Protein AF-A0A0F8ZLL9-F1 (afdb_monomer_lite)

Structure (mmCIF, N/CA/C/O backbone):
data_AF-A0A0F8ZLL9-F1
#
_entry.id   AF-A0A0F8ZLL9-F1
#
loop_
_atom_site.group_PDB
_atom_site.id
_atom_site.type_symbol
_atom_site.label_atom_id
_atom_site.label_alt_id
_atom_site.label_comp_id
_atom_site.label_asym_id
_atom_site.label_entity_id
_atom_site.label_seq_id
_atom_site.pdbx_PDB_ins_code
_atom_site.Cartn_x
_atom_site.Cartn_y
_atom_site.Cartn_z
_atom_site.occupancy
_atom_site.B_iso_or_equiv
_atom_site.auth_seq_id
_atom_site.auth_comp_id
_atom_site.auth_asym_id
_atom_site.auth_atom_id
_atom_site.pdbx_PDB_model_num
ATOM 1 N N . MET A 1 1 ? -4.114 5.231 5.782 1.00 85.56 1 MET A N 1
ATOM 2 C CA . MET A 1 1 ? -4.105 6.063 7.010 1.00 85.56 1 MET A CA 1
ATOM 3 C C . MET A 1 1 ? -3.280 5.380 8.082 1.00 85.56 1 MET A C 1
ATOM 5 O O . MET A 1 1 ? -3.225 4.154 8.089 1.00 85.56 1 MET A O 1
ATOM 9 N N . HIS A 1 2 ? -2.666 6.158 8.970 1.00 91.69 2 HIS A N 1
ATOM 10 C CA . HIS A 1 2 ? -1.607 5.736 9.888 1.00 91.69 2 HIS A CA 1
ATOM 11 C C . HIS A 1 2 ? -1.767 6.369 11.285 1.00 91.69 2 HIS A C 1
ATOM 13 O O . HIS A 1 2 ? -2.553 7.296 11.475 1.00 91.69 2 HIS A O 1
ATOM 19 N N . PHE A 1 3 ? -0.977 5.890 12.254 1.00 91.06 3 PHE A N 1
ATOM 20 C CA . PHE A 1 3 ? -0.725 6.522 13.565 1.00 91.06 3 PHE A CA 1
ATOM 21 C C . PHE A 1 3 ? -1.919 6.685 14.517 1.00 91.06 3 PHE A C 1
ATOM 23 O O . PHE A 1 3 ? -1.819 7.414 15.505 1.00 91.06 3 PHE A O 1
ATOM 30 N N . ILE A 1 4 ? -3.032 5.993 14.287 1.00 93.81 4 ILE A N 1
ATOM 31 C CA . ILE A 1 4 ? -4.180 6.012 15.203 1.00 93.81 4 ILE A CA 1
ATOM 32 C C . ILE A 1 4 ? -4.612 4.597 15.566 1.00 93.81 4 ILE A C 1
ATOM 34 O O . ILE A 1 4 ? -4.266 3.645 14.877 1.00 93.81 4 ILE A O 1
ATOM 38 N N . SER A 1 5 ? -5.353 4.437 16.663 1.00 94.69 5 SER A N 1
ATOM 39 C CA . SER A 1 5 ? -5.885 3.123 17.034 1.00 94.69 5 SER A CA 1
ATOM 40 C C . SER A 1 5 ? -7.036 2.708 16.103 1.00 94.69 5 SER A C 1
ATOM 42 O O . SER A 1 5 ? -7.741 3.584 15.588 1.00 94.69 5 SER A O 1
ATOM 44 N N . PRO A 1 6 ? -7.313 1.400 15.938 1.00 95.19 6 PRO A N 1
ATOM 45 C CA . PRO A 1 6 ? -8.486 0.938 15.195 1.00 95.19 6 PRO A CA 1
ATOM 46 C C . PRO A 1 6 ? -9.816 1.533 15.689 1.00 95.19 6 PRO A C 1
ATOM 48 O O . PRO A 1 6 ? -10.682 1.836 14.878 1.00 95.19 6 PRO A O 1
ATOM 51 N N . HIS A 1 7 ? -9.974 1.761 16.998 1.00 94.81 7 HIS A N 1
ATOM 52 C CA . HIS A 1 7 ? -11.187 2.378 17.554 1.00 94.81 7 HIS A CA 1
ATOM 53 C C . HIS A 1 7 ? -11.287 3.872 17.224 1.00 94.81 7 HIS A C 1
ATOM 55 O O . HIS A 1 7 ? -12.359 4.365 16.888 1.00 94.81 7 HIS A O 1
ATOM 61 N N . THR A 1 8 ? -10.166 4.599 17.256 1.00 94.88 8 THR A N 1
ATOM 62 C CA . THR A 1 8 ? -10.132 6.001 16.813 1.00 94.88 8 THR A CA 1
ATOM 63 C C . THR A 1 8 ? -10.467 6.108 15.325 1.00 94.88 8 THR A C 1
ATOM 65 O O . THR A 1 8 ? -11.189 7.015 14.925 1.00 94.88 8 THR A O 1
ATOM 68 N N . ALA A 1 9 ? -9.979 5.164 14.516 1.00 94.81 9 ALA A N 1
ATOM 69 C CA . ALA A 1 9 ? -10.305 5.083 13.099 1.00 94.81 9 ALA A CA 1
ATOM 70 C C . ALA A 1 9 ? -11.799 4.827 12.858 1.00 94.81 9 ALA A C 1
ATOM 72 O O . ALA A 1 9 ? -12.383 5.480 11.999 1.00 94.81 9 ALA A O 1
ATOM 73 N N . ALA A 1 10 ? -12.424 3.943 13.644 1.00 95.38 10 ALA A N 1
ATOM 74 C CA . ALA A 1 10 ? -13.865 3.699 13.573 1.00 95.38 10 ALA A CA 1
ATOM 75 C C . ALA A 1 10 ? -14.675 4.963 13.899 1.00 95.38 10 ALA A C 1
ATOM 77 O O . ALA A 1 10 ? -15.558 5.334 13.133 1.00 95.38 10 ALA A O 1
ATOM 78 N N . LEU A 1 11 ? -14.316 5.673 14.975 1.00 95.00 11 LEU A N 1
ATOM 79 C CA . LEU A 1 11 ? -14.993 6.909 15.376 1.00 95.00 11 LEU A CA 1
ATOM 80 C C . LEU A 1 11 ? -14.908 7.996 14.294 1.00 95.00 11 LEU A C 1
ATOM 82 O O . LEU A 1 11 ? -15.901 8.653 13.988 1.00 95.00 11 LEU A O 1
ATOM 86 N N . GLN A 1 12 ? -13.724 8.190 13.706 1.00 93.81 12 GLN A N 1
ATOM 87 C CA . GLN A 1 12 ? -13.547 9.160 12.622 1.00 93.81 12 GLN A CA 1
ATOM 88 C C . GLN A 1 12 ? -14.343 8.758 11.381 1.00 93.81 12 GLN A C 1
ATOM 90 O O . GLN A 1 12 ? -15.015 9.596 10.792 1.00 93.81 12 GLN A O 1
ATOM 95 N N . ALA A 1 13 ? -14.331 7.474 11.025 1.00 94.12 13 ALA A N 1
ATOM 96 C CA . ALA A 1 13 ? -15.077 6.973 9.882 1.00 94.12 13 ALA A CA 1
ATOM 97 C C . ALA A 1 13 ? -16.592 7.131 10.048 1.00 94.12 13 ALA A C 1
ATOM 99 O O . ALA A 1 13 ? -17.250 7.573 9.113 1.00 94.12 13 ALA A O 1
ATOM 100 N N . GLN A 1 14 ? -17.139 6.879 11.239 1.00 94.88 14 GLN A N 1
ATOM 101 C CA . GLN A 1 14 ? -18.544 7.170 11.543 1.00 94.88 14 GLN A CA 1
ATOM 102 C C . GLN A 1 14 ? -18.852 8.668 11.401 1.00 94.88 14 GLN A C 1
ATOM 104 O O . GLN A 1 14 ? -19.870 9.036 10.817 1.00 94.88 14 GLN A O 1
ATOM 109 N N . GLY A 1 15 ? -17.951 9.537 11.872 1.00 93.81 15 GLY A N 1
ATOM 110 C CA . GLY A 1 15 ? -18.082 10.988 11.717 1.00 93.81 15 GLY A CA 1
ATOM 111 C C . GLY A 1 15 ? -18.020 11.470 10.261 1.00 93.81 15 GLY A C 1
ATOM 112 O O . GLY A 1 15 ? -18.681 12.444 9.911 1.00 93.81 15 GLY A O 1
ATOM 113 N N . GLU A 1 16 ? -17.255 10.783 9.411 1.00 93.12 16 GLU A N 1
ATOM 114 C CA . GLU A 1 16 ? -17.074 11.102 7.987 1.00 93.12 16 GLU A CA 1
ATOM 115 C C . GLU A 1 16 ? -18.058 10.353 7.062 1.00 93.12 16 GLU A C 1
ATOM 117 O O . GLU A 1 16 ? -18.082 10.605 5.858 1.00 93.12 16 GLU A O 1
ATOM 122 N N . GLY A 1 17 ? -18.882 9.443 7.596 1.00 94.12 17 GLY A N 1
ATOM 123 C CA . GLY A 1 17 ? -19.783 8.600 6.800 1.00 94.12 17 GLY A CA 1
ATOM 124 C C . GLY A 1 17 ? -19.057 7.544 5.955 1.00 94.12 17 GLY A C 1
ATOM 125 O O . GLY A 1 17 ? -19.515 7.195 4.869 1.00 94.12 17 GLY A O 1
ATOM 126 N N . VAL A 1 18 ? -17.908 7.053 6.428 1.00 93.75 18 VAL A N 1
ATOM 127 C CA . VAL A 1 18 ? -17.078 6.036 5.770 1.00 93.75 18 VAL A CA 1
ATOM 128 C C . VAL A 1 18 ? -17.371 4.649 6.351 1.00 93.75 18 VAL A C 1
ATOM 130 O O . VAL A 1 18 ? -17.226 4.406 7.548 1.00 93.75 18 VAL A O 1
ATOM 133 N N . ASN A 1 19 ? -17.727 3.700 5.483 1.00 95.19 19 ASN A N 1
ATOM 134 C CA . ASN A 1 19 ? -18.073 2.335 5.895 1.00 95.19 19 ASN A CA 1
ATOM 135 C C . ASN A 1 19 ? -16.870 1.403 6.072 1.00 95.19 19 ASN A C 1
ATOM 137 O O . ASN A 1 19 ? -16.928 0.442 6.833 1.00 95.19 19 ASN A O 1
ATOM 141 N N . VAL A 1 20 ? -15.775 1.633 5.345 1.00 94.25 20 VAL A N 1
ATOM 142 C CA . VAL A 1 20 ? -14.619 0.728 5.350 1.00 94.25 20 VAL A CA 1
ATOM 143 C C . VAL A 1 20 ? -13.339 1.524 5.489 1.00 94.25 20 VAL A C 1
ATOM 145 O O . VAL A 1 20 ? -13.034 2.389 4.672 1.00 94.25 20 VAL A O 1
ATOM 148 N N . VAL A 1 21 ? -12.557 1.171 6.501 1.00 94.81 21 VAL A N 1
ATOM 149 C CA . VAL A 1 21 ? -11.272 1.784 6.801 1.00 94.81 21 VAL A CA 1
ATOM 150 C C . VAL A 1 21 ? -10.166 0.750 6.718 1.00 94.81 21 VAL A C 1
ATOM 152 O O . VAL A 1 21 ? -10.210 -0.287 7.382 1.00 94.81 21 VAL A O 1
ATOM 155 N N . ASN A 1 22 ? -9.127 1.083 5.956 1.00 94.69 22 ASN A N 1
ATOM 156 C CA . ASN A 1 22 ? -7.863 0.365 5.980 1.00 94.69 22 ASN A CA 1
ATOM 157 C C . ASN A 1 22 ? -6.812 1.210 6.704 1.00 94.69 22 ASN A C 1
ATOM 159 O O . ASN A 1 22 ? -6.298 2.198 6.172 1.00 94.69 22 ASN A O 1
ATOM 163 N N . LEU A 1 23 ? -6.508 0.810 7.936 1.00 95.06 23 LEU A N 1
ATOM 164 C CA . LEU A 1 23 ? -5.392 1.344 8.701 1.00 95.06 23 LEU A CA 1
ATOM 165 C C . LEU A 1 23 ? -4.126 0.593 8.279 1.00 95.06 23 LEU A C 1
ATOM 167 O O . LEU A 1 23 ? -4.125 -0.634 8.200 1.00 95.06 23 LEU A O 1
ATOM 171 N N . LEU A 1 24 ? -3.063 1.325 7.975 1.00 95.88 24 LEU A N 1
ATOM 172 C CA . LEU A 1 24 ? -1.849 0.775 7.393 1.00 95.88 24 LEU A CA 1
ATOM 173 C C . LEU A 1 24 ? -0.732 0.805 8.435 1.00 95.88 24 LEU A C 1
ATOM 175 O O . LEU A 1 24 ? -0.203 1.861 8.789 1.00 95.88 24 LEU A O 1
ATOM 179 N N . ALA A 1 25 ? -0.388 -0.370 8.948 1.00 95.69 25 ALA A N 1
ATOM 180 C CA . ALA A 1 25 ? 0.815 -0.547 9.744 1.00 95.69 25 ALA A CA 1
ATOM 181 C C . ALA A 1 25 ? 2.053 -0.440 8.842 1.00 95.69 25 ALA A C 1
ATOM 183 O O . ALA A 1 25 ? 2.044 -0.935 7.716 1.00 95.69 25 ALA A O 1
ATOM 184 N N . SER A 1 26 ? 3.112 0.211 9.315 1.00 94.56 26 SER A N 1
ATOM 185 C CA . SER A 1 26 ? 4.329 0.407 8.523 1.00 94.56 26 SER A CA 1
ATOM 186 C C . SER A 1 26 ? 5.567 0.491 9.407 1.00 94.56 26 SER A C 1
ATOM 188 O O . SER A 1 26 ? 5.488 0.709 10.620 1.00 94.56 26 SER A O 1
ATOM 190 N N . GLN A 1 27 ? 6.725 0.355 8.774 1.00 93.25 27 GLN A N 1
ATOM 191 C CA . GLN A 1 27 ? 8.019 0.685 9.344 1.00 93.25 27 GLN A CA 1
ATOM 192 C C . GLN A 1 27 ? 8.459 2.093 8.900 1.00 93.25 27 GLN A C 1
ATOM 194 O O . GLN A 1 27 ? 8.080 2.584 7.836 1.00 93.25 27 GLN A O 1
ATOM 199 N N . TRP A 1 28 ? 9.213 2.753 9.778 1.00 89.69 28 TRP A N 1
ATOM 200 C CA . TRP A 1 28 ? 9.849 4.055 9.5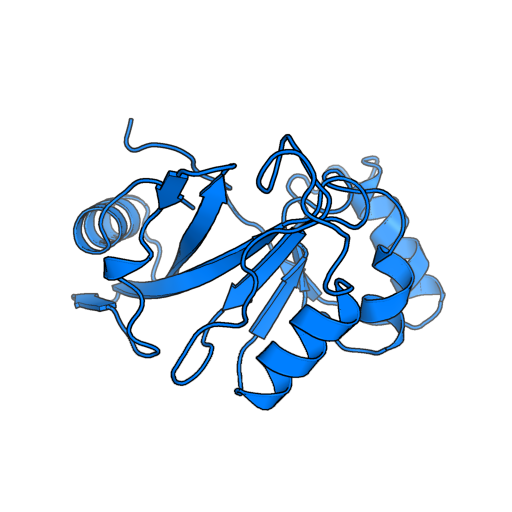92 1.00 89.69 28 TRP A CA 1
ATOM 201 C C . TRP A 1 28 ? 11.215 4.014 10.282 1.00 89.69 28 TRP A C 1
ATOM 203 O O . TRP A 1 28 ? 11.367 4.374 11.456 1.00 89.69 28 TRP A O 1
ATOM 213 N N . GLY A 1 29 ? 12.220 3.469 9.597 1.00 88.50 29 GLY A N 1
ATOM 214 C CA . GLY A 1 29 ? 13.504 3.161 10.222 1.00 88.50 29 GLY A CA 1
ATOM 215 C C . GLY A 1 29 ? 13.359 2.098 11.313 1.00 88.50 29 GLY A C 1
ATOM 216 O O . GLY A 1 29 ? 13.128 0.929 11.019 1.00 88.50 29 GLY A O 1
ATOM 217 N N . ARG A 1 30 ? 13.502 2.500 12.584 1.00 88.06 30 ARG A N 1
ATOM 218 C CA . ARG A 1 30 ? 13.306 1.619 13.759 1.00 88.06 30 ARG A CA 1
ATOM 219 C C . ARG A 1 30 ? 11.928 1.728 14.401 1.00 88.06 30 ARG A C 1
ATOM 221 O O . ARG A 1 30 ? 11.643 0.984 15.337 1.00 88.06 30 ARG A O 1
ATOM 228 N N . LEU A 1 31 ? 11.100 2.661 13.943 1.00 90.31 31 LEU A N 1
ATOM 229 C CA . LEU A 1 31 ? 9.735 2.804 14.420 1.00 90.31 31 LEU A CA 1
ATOM 230 C C . LEU A 1 31 ? 8.826 1.867 13.626 1.00 90.31 31 LEU A C 1
ATOM 232 O O . LEU A 1 31 ? 8.861 1.860 12.402 1.00 90.31 31 LEU A O 1
ATOM 236 N N . PHE A 1 32 ? 7.984 1.126 14.335 1.00 92.50 32 PHE A N 1
ATOM 237 C CA . PHE A 1 32 ? 6.930 0.307 13.753 1.00 92.50 32 PHE A CA 1
ATOM 238 C C . PHE A 1 32 ? 5.585 0.815 14.259 1.00 92.50 32 PHE A C 1
ATOM 240 O O . PHE A 1 32 ? 5.371 0.924 15.468 1.00 92.50 32 PHE A O 1
ATOM 247 N N . THR A 1 33 ? 4.683 1.144 13.342 1.00 92.44 33 THR A N 1
ATOM 248 C CA . THR A 1 33 ? 3.371 1.720 13.649 1.00 92.44 33 THR A CA 1
ATOM 249 C C . THR A 1 33 ? 2.296 0.659 13.495 1.00 92.44 33 THR A C 1
ATOM 251 O O . THR A 1 33 ? 2.332 -0.130 12.556 1.00 92.44 33 THR A O 1
ATOM 254 N N . ASN A 1 34 ? 1.352 0.603 14.440 1.00 92.31 34 ASN A N 1
ATOM 255 C CA . ASN A 1 34 ? 0.172 -0.275 14.399 1.00 92.31 34 ASN A CA 1
ATOM 256 C C . ASN A 1 34 ? 0.440 -1.781 14.187 1.00 92.31 34 ASN A C 1
ATOM 258 O O . ASN A 1 34 ? -0.496 -2.551 13.988 1.00 92.31 34 ASN A O 1
ATOM 262 N N . VAL A 1 35 ? 1.690 -2.245 14.300 1.00 92.94 35 VAL A N 1
ATOM 263 C CA . VAL A 1 35 ? 2.044 -3.662 14.108 1.00 92.94 35 VAL A CA 1
ATOM 264 C C . VAL A 1 35 ? 1.378 -4.580 15.133 1.00 92.94 35 VAL A C 1
ATOM 266 O O . VAL A 1 35 ? 1.018 -5.707 14.807 1.00 92.94 35 VAL A O 1
ATOM 269 N N . GLY A 1 36 ? 1.143 -4.081 16.353 1.00 91.88 36 GLY A N 1
ATOM 270 C CA . GLY A 1 36 ? 0.408 -4.800 17.399 1.00 91.88 36 GLY A CA 1
ATOM 271 C C . GLY A 1 36 ? -1.091 -4.949 17.115 1.00 91.88 36 GLY A C 1
ATOM 272 O O . GLY A 1 36 ? -1.741 -5.812 17.702 1.00 91.88 36 GLY A O 1
ATOM 273 N N . ASP A 1 37 ? -1.633 -4.152 16.193 1.00 93.81 37 ASP A N 1
ATOM 274 C CA . ASP A 1 37 ? -3.037 -4.215 15.797 1.00 93.81 37 ASP A CA 1
ATOM 275 C C . ASP A 1 37 ? -3.266 -5.175 14.618 1.00 93.81 37 ASP A C 1
ATOM 277 O O . ASP A 1 37 ? -4.412 -5.451 14.267 1.00 93.81 37 ASP A O 1
ATOM 281 N N . ILE A 1 38 ? -2.218 -5.728 14.000 1.00 93.69 38 ILE A N 1
ATOM 282 C CA . ILE A 1 38 ? -2.368 -6.642 12.861 1.00 93.69 38 ILE A CA 1
ATOM 283 C C . ILE A 1 38 ? -2.943 -7.982 13.336 1.00 93.69 38 ILE A C 1
ATOM 285 O O . ILE A 1 38 ? -2.327 -8.708 14.116 1.00 93.69 38 ILE A O 1
ATOM 289 N N . ARG A 1 39 ? -4.130 -8.341 12.830 1.00 91.69 39 ARG A N 1
ATOM 290 C CA . ARG A 1 39 ? -4.832 -9.589 13.197 1.00 91.69 39 ARG A CA 1
ATOM 291 C C . ARG A 1 39 ? -5.081 -10.547 12.030 1.00 91.69 39 ARG A C 1
ATOM 293 O O . ARG A 1 39 ? -5.505 -11.676 12.268 1.00 91.69 39 ARG A O 1
ATOM 300 N N . GLY A 1 40 ? -4.898 -10.105 10.782 1.00 90.69 40 GLY A N 1
ATOM 301 C CA . GLY A 1 40 ? -5.287 -10.873 9.586 1.00 90.69 40 GLY A CA 1
ATOM 302 C C . GLY A 1 40 ? -6.807 -11.080 9.441 1.00 90.69 40 GLY A C 1
ATOM 303 O O . GLY A 1 40 ? -7.263 -11.946 8.691 1.00 90.69 40 GLY A O 1
ATOM 304 N N . ARG A 1 41 ? -7.596 -10.321 10.211 1.00 91.44 41 ARG A N 1
ATOM 305 C CA . ARG A 1 41 ? -9.064 -10.289 10.263 1.00 91.44 41 ARG A CA 1
ATOM 306 C C . ARG A 1 41 ? -9.511 -8.899 10.719 1.00 91.44 41 ARG A C 1
ATOM 308 O O . ARG A 1 41 ? -8.683 -8.124 11.183 1.00 91.44 41 ARG A O 1
ATOM 315 N N . VAL A 1 42 ? -10.808 -8.621 10.616 1.00 94.00 42 VAL A N 1
ATOM 316 C CA . VAL A 1 42 ? -11.414 -7.346 11.035 1.00 94.00 42 VAL A CA 1
ATOM 317 C C . VAL A 1 42 ? -11.031 -6.989 12.478 1.00 94.00 42 VAL A C 1
ATOM 319 O O . VAL A 1 42 ? -11.054 -7.844 13.370 1.00 94.00 42 VAL A O 1
ATOM 322 N N . ASN A 1 43 ? -10.666 -5.724 12.687 1.00 94.44 43 ASN A N 1
ATOM 323 C CA . ASN A 1 43 ? -10.276 -5.171 13.981 1.00 94.44 43 ASN A CA 1
ATOM 324 C C . ASN A 1 43 ? -11.475 -4.629 14.747 1.00 94.44 43 ASN A C 1
ATOM 326 O O . ASN A 1 43 ? -11.625 -4.943 15.927 1.00 94.44 43 ASN A O 1
ATOM 330 N N . VAL A 1 44 ? -12.298 -3.836 14.063 1.00 95.56 44 VAL A N 1
ATOM 331 C CA . VAL A 1 44 ? -13.510 -3.214 14.599 1.00 95.56 44 VAL A CA 1
ATOM 332 C C . VAL A 1 44 ? -14.636 -3.434 13.598 1.00 95.56 44 VAL A C 1
ATOM 334 O O . VAL A 1 44 ? -14.435 -3.270 12.394 1.00 95.56 44 VAL A O 1
ATOM 337 N N . LEU A 1 45 ? -15.792 -3.836 14.112 1.00 95.06 45 LEU A N 1
ATOM 338 C CA . LEU A 1 45 ? -17.053 -3.915 13.389 1.00 95.06 45 LEU A CA 1
ATOM 339 C C . LEU A 1 45 ? -18.102 -3.281 14.299 1.00 95.06 45 LEU A C 1
ATOM 341 O O . LEU A 1 45 ? -18.531 -3.908 15.268 1.00 95.06 45 LEU A O 1
ATOM 345 N N . GLU A 1 46 ? -18.456 -2.036 14.014 1.00 91.88 46 GLU A N 1
ATOM 346 C CA . GLU A 1 46 ? -19.429 -1.262 14.783 1.00 91.88 46 GLU A CA 1
ATOM 347 C C . GLU A 1 46 ? -20.393 -0.597 13.808 1.00 91.88 46 GLU A C 1
ATOM 349 O O . GLU A 1 46 ? -19.961 0.086 12.883 1.00 91.88 46 GLU A O 1
ATOM 354 N N . GLU A 1 47 ? -21.693 -0.816 14.012 1.00 88.38 47 GLU A N 1
ATOM 355 C CA . GLU A 1 47 ? -22.750 -0.354 13.106 1.00 88.38 47 GLU A CA 1
ATOM 356 C C . GLU A 1 47 ? -22.490 -0.791 11.650 1.00 88.38 47 GLU A C 1
ATOM 358 O O . GLU A 1 47 ? -22.513 -1.988 11.361 1.00 88.38 47 GLU A O 1
ATOM 363 N N . ASP A 1 48 ? -22.231 0.168 10.759 1.00 93.19 48 ASP A N 1
ATOM 364 C CA . ASP A 1 48 ? -21.914 -0.028 9.339 1.00 93.19 48 ASP A CA 1
ATOM 365 C C . ASP A 1 48 ? -20.448 0.338 9.018 1.00 93.19 48 ASP A C 1
ATOM 367 O O . ASP A 1 48 ? -20.090 0.612 7.871 1.00 93.19 48 ASP A O 1
ATOM 371 N N . THR A 1 49 ? -19.587 0.379 10.044 1.00 96.19 49 THR A N 1
ATOM 372 C CA . THR A 1 49 ? -18.164 0.717 9.935 1.00 96.19 49 THR A CA 1
ATOM 373 C C . THR A 1 49 ? -17.283 -0.494 10.237 1.00 96.19 49 THR A C 1
ATOM 375 O O . THR A 1 49 ? -17.316 -1.088 11.319 1.00 96.19 49 THR A O 1
ATOM 378 N N . ILE A 1 50 ? -16.428 -0.831 9.273 1.00 96.50 50 ILE A N 1
ATOM 379 C CA . ILE A 1 50 ? -15.432 -1.897 9.346 1.00 96.50 50 ILE A CA 1
ATOM 380 C C . ILE A 1 50 ? -14.045 -1.270 9.354 1.00 96.50 50 ILE A C 1
ATOM 382 O O . ILE A 1 50 ? -13.682 -0.545 8.430 1.00 96.50 50 ILE A O 1
ATOM 386 N N . VAL A 1 51 ? -13.227 -1.620 10.346 1.00 96.44 51 VAL A N 1
ATOM 387 C CA . VAL A 1 51 ? -11.802 -1.273 10.358 1.00 96.44 51 VAL A CA 1
ATOM 388 C C . VAL A 1 51 ? -10.969 -2.534 10.197 1.00 96.44 51 VAL A C 1
ATOM 390 O O . VAL A 1 51 ? -11.089 -3.488 10.972 1.00 96.44 51 VAL A O 1
ATOM 393 N N . TYR A 1 52 ? -10.097 -2.524 9.195 1.00 95.56 52 TYR A N 1
ATOM 394 C CA . TYR A 1 52 ? -9.101 -3.554 8.946 1.00 95.56 52 TYR A CA 1
ATOM 395 C C . TYR A 1 52 ? -7.698 -2.958 9.047 1.00 95.56 52 TYR A C 1
ATOM 397 O O . TYR A 1 52 ? -7.447 -1.867 8.536 1.00 95.56 52 TYR A O 1
ATOM 405 N N . VAL A 1 53 ? -6.776 -3.683 9.680 1.00 96.06 53 VAL A N 1
ATOM 406 C CA . VAL A 1 53 ? -5.361 -3.299 9.718 1.00 96.06 53 VAL A CA 1
ATOM 407 C C . VAL A 1 53 ? -4.585 -4.111 8.686 1.00 96.06 53 VAL A C 1
ATOM 409 O O . VAL A 1 53 ? -4.381 -5.316 8.851 1.00 96.06 53 VAL A O 1
ATOM 412 N N . GLY A 1 54 ? -4.193 -3.439 7.606 1.00 95.75 54 GLY A N 1
ATOM 413 C CA . GLY A 1 54 ? -3.245 -3.930 6.608 1.00 95.75 54 GLY A CA 1
ATOM 414 C C . GLY A 1 54 ? -1.849 -3.369 6.858 1.00 95.75 54 GLY A C 1
ATOM 415 O O . GLY A 1 54 ? -1.572 -2.823 7.930 1.00 95.75 54 GL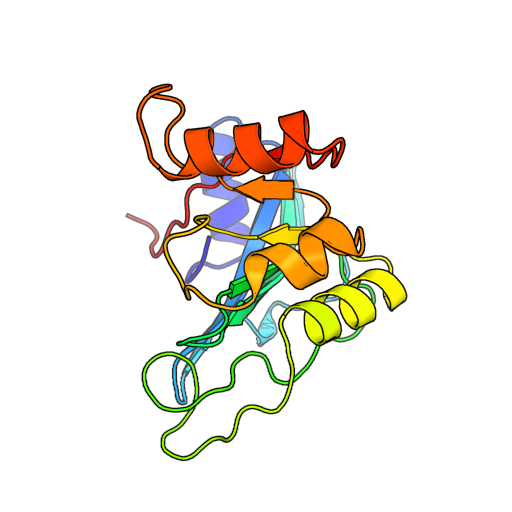Y A O 1
ATOM 416 N N . THR A 1 55 ? -0.977 -3.466 5.859 1.00 96.88 55 THR A N 1
ATOM 417 C CA . THR A 1 55 ? 0.325 -2.790 5.895 1.00 96.88 55 THR A CA 1
ATOM 418 C C . THR A 1 55 ? 0.506 -1.859 4.710 1.00 96.88 55 THR A C 1
ATOM 420 O O . THR A 1 55 ? -0.048 -2.089 3.636 1.00 96.88 55 THR A O 1
ATOM 423 N N . GLU A 1 56 ? 1.278 -0.798 4.904 1.00 95.88 56 GLU A N 1
ATOM 424 C CA . GLU A 1 56 ? 1.950 -0.119 3.803 1.00 95.88 56 GLU A CA 1
ATOM 425 C C . GLU A 1 56 ? 3.398 -0.588 3.829 1.00 95.88 56 GLU A C 1
ATOM 427 O O . GLU A 1 56 ? 4.115 -0.330 4.794 1.00 95.88 56 GLU A O 1
ATOM 432 N N . ASN A 1 57 ? 3.807 -1.315 2.794 1.00 95.62 57 ASN A N 1
ATOM 433 C CA . ASN A 1 57 ? 5.203 -1.671 2.624 1.00 95.62 57 ASN A CA 1
ATOM 434 C C . ASN A 1 57 ? 5.891 -0.677 1.710 1.00 95.62 57 ASN A C 1
ATOM 436 O O . ASN A 1 57 ? 5.263 -0.167 0.785 1.00 95.62 57 ASN A O 1
ATOM 440 N N . ARG A 1 58 ? 7.148 -0.347 2.000 1.00 93.75 58 ARG A N 1
ATOM 441 C CA . ARG A 1 58 ? 7.750 0.879 1.469 1.00 93.75 58 ARG A CA 1
ATOM 442 C C . ARG A 1 58 ? 9.217 0.692 1.121 1.00 93.75 58 ARG A C 1
ATOM 444 O O . ARG A 1 58 ? 9.982 0.143 1.91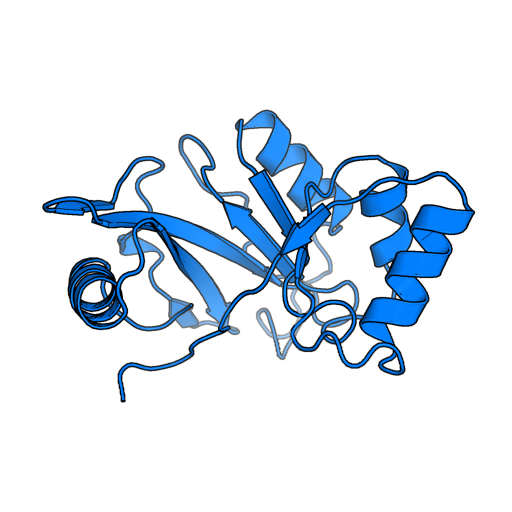0 1.00 93.75 58 ARG A O 1
ATOM 451 N N . ASN A 1 59 ? 9.585 1.190 -0.050 1.00 92.81 59 ASN A N 1
ATOM 452 C CA . ASN A 1 59 ? 10.950 1.310 -0.531 1.00 92.81 59 ASN A CA 1
ATOM 453 C C . ASN A 1 59 ? 11.144 2.717 -1.105 1.00 92.81 59 ASN A C 1
ATOM 455 O O . ASN A 1 59 ? 10.275 3.234 -1.812 1.00 92.81 59 ASN A O 1
ATOM 459 N N . HIS A 1 60 ? 12.298 3.323 -0.825 1.00 85.50 60 HIS A N 1
ATOM 460 C CA . HIS A 1 60 ? 12.555 4.722 -1.160 1.00 85.50 60 HIS A CA 1
ATOM 461 C C . HIS A 1 60 ? 12.614 4.970 -2.676 1.00 85.50 60 HIS A C 1
ATOM 463 O O . HIS A 1 60 ? 12.195 6.021 -3.157 1.00 85.50 60 HIS A O 1
ATOM 469 N N . MET A 1 61 ? 13.132 3.999 -3.431 1.00 87.19 61 MET A N 1
ATOM 470 C CA . MET A 1 61 ? 13.361 4.109 -4.872 1.00 87.19 61 MET A CA 1
ATOM 471 C C . MET A 1 61 ? 12.296 3.389 -5.694 1.00 87.19 61 MET A C 1
ATOM 473 O O . MET A 1 61 ? 11.865 3.919 -6.722 1.00 87.19 61 MET A O 1
ATOM 477 N N . LEU A 1 62 ? 11.896 2.188 -5.266 1.00 91.25 62 LEU A N 1
ATOM 478 C CA . LEU A 1 62 ? 10.933 1.355 -5.986 1.00 91.25 62 LEU A CA 1
ATOM 479 C C . LEU A 1 62 ? 9.512 1.884 -5.801 1.00 91.25 62 LEU A C 1
ATOM 481 O O . LEU A 1 62 ? 8.792 2.054 -6.783 1.00 91.25 62 LEU A O 1
ATOM 485 N N . GLY A 1 63 ? 9.151 2.203 -4.557 1.00 91.75 63 GLY A N 1
ATOM 486 C CA . GLY A 1 63 ? 7.879 2.796 -4.174 1.00 91.75 63 GLY A CA 1
ATOM 487 C C . GLY A 1 63 ? 7.186 2.072 -3.029 1.00 91.75 63 GLY A C 1
ATOM 488 O O . GLY A 1 63 ? 7.794 1.297 -2.293 1.00 91.75 63 GLY A O 1
ATOM 489 N N . HIS A 1 64 ? 5.909 2.381 -2.823 1.00 94.38 64 HIS A N 1
ATOM 490 C CA . HIS A 1 64 ? 5.123 1.850 -1.707 1.00 94.38 64 HIS A CA 1
ATOM 491 C C . HIS A 1 64 ? 4.003 0.929 -2.195 1.00 94.38 64 HIS A C 1
ATOM 493 O O . HIS A 1 64 ? 3.493 1.097 -3.297 1.00 94.38 64 HIS A O 1
ATOM 499 N N . MET A 1 65 ? 3.553 -0.001 -1.361 1.00 95.31 65 MET A N 1
ATOM 500 C CA . MET A 1 65 ? 2.452 -0.921 -1.640 1.00 95.31 65 MET A CA 1
ATOM 501 C C . MET A 1 65 ? 1.544 -1.028 -0.420 1.00 95.31 65 MET A C 1
ATOM 503 O O . MET A 1 65 ? 1.970 -1.493 0.637 1.00 95.31 65 MET A O 1
ATOM 507 N N . SER A 1 66 ? 0.271 -0.670 -0.563 1.00 96.19 66 SER A N 1
ATOM 508 C CA . SER A 1 66 ? -0.732 -0.964 0.458 1.00 96.19 66 SER A CA 1
ATOM 509 C C . SER A 1 66 ? -1.242 -2.387 0.264 1.00 96.19 66 SER A C 1
ATOM 511 O O . SER A 1 66 ? -1.845 -2.730 -0.756 1.00 96.19 66 SER A O 1
ATOM 513 N N . MET A 1 67 ? -1.005 -3.225 1.264 1.00 96.06 67 MET A N 1
ATOM 514 C CA . MET A 1 67 ? -1.447 -4.609 1.305 1.00 96.06 67 MET A CA 1
ATOM 515 C C . MET A 1 67 ? -2.634 -4.740 2.243 1.00 96.06 67 MET A C 1
ATOM 517 O O . MET A 1 67 ? -2.513 -4.705 3.470 1.00 96.06 67 MET A O 1
ATOM 521 N N . LEU A 1 68 ? -3.807 -4.870 1.635 1.00 95.12 68 LEU A N 1
ATOM 522 C CA . LEU A 1 68 ? -5.085 -4.904 2.328 1.00 95.12 68 LEU A CA 1
ATOM 523 C C . LEU A 1 68 ? -5.605 -6.334 2.423 1.00 95.12 68 LEU A C 1
ATOM 525 O O . LEU A 1 68 ? -5.393 -7.150 1.528 1.00 95.12 68 LEU A O 1
ATOM 529 N N . GLY A 1 69 ? -6.336 -6.649 3.491 1.00 91.44 69 GLY A N 1
ATOM 530 C CA . GLY A 1 69 ? -7.052 -7.923 3.601 1.00 91.44 69 GLY A CA 1
ATOM 531 C C . GLY A 1 69 ? -6.176 -9.180 3.713 1.00 91.44 69 GLY A C 1
ATOM 532 O O . GLY A 1 69 ? -6.728 -10.283 3.695 1.00 91.44 69 GLY A O 1
ATOM 533 N N . THR A 1 70 ? -4.851 -9.034 3.846 1.00 91.12 70 THR A N 1
ATOM 534 C CA . THR A 1 70 ? -3.874 -10.131 3.934 1.00 91.12 70 THR A CA 1
ATOM 535 C C . THR A 1 70 ? -4.259 -11.126 5.023 1.00 91.12 70 THR A C 1
ATOM 537 O O . THR A 1 70 ? -4.386 -10.751 6.190 1.00 91.12 70 THR A O 1
ATOM 540 N N . LYS A 1 71 ? -4.434 -12.405 4.673 1.00 88.56 71 LYS A N 1
ATOM 541 C CA . LYS A 1 71 ? -4.778 -13.435 5.658 1.00 88.56 71 LYS A CA 1
ATOM 542 C C . LYS A 1 71 ? -3.544 -13.903 6.423 1.00 88.56 71 LYS A C 1
ATOM 544 O O . LYS A 1 71 ? -2.503 -14.211 5.843 1.00 88.56 71 LYS A O 1
ATOM 549 N N . GLY A 1 72 ? -3.693 -14.017 7.741 1.00 87.62 72 GLY A N 1
ATOM 550 C CA . GLY A 1 72 ? -2.615 -14.435 8.631 1.00 87.62 72 GLY A CA 1
ATOM 551 C C . GLY A 1 72 ? -1.574 -13.335 8.837 1.00 87.62 72 GLY A C 1
ATOM 552 O O . GLY A 1 72 ? -1.924 -12.187 9.094 1.00 87.62 72 GLY A O 1
ATOM 553 N N . GLN A 1 73 ? -0.295 -13.709 8.777 1.00 89.56 73 GLN A N 1
ATOM 554 C CA . GLN A 1 73 ? 0.816 -12.775 8.966 1.00 89.56 73 GLN A CA 1
ATOM 555 C C . GLN A 1 73 ? 0.972 -11.841 7.755 1.00 89.56 73 GLN A C 1
ATOM 557 O O . GLN A 1 73 ? 0.819 -12.314 6.618 1.00 89.56 73 GLN A O 1
ATOM 562 N N . PRO A 1 74 ? 1.339 -10.564 7.975 1.00 92.94 74 PRO A N 1
ATOM 563 C CA . PRO A 1 74 ? 1.624 -9.629 6.894 1.00 92.94 74 PRO A CA 1
ATOM 564 C C . PRO A 1 74 ? 2.845 -10.088 6.084 1.00 92.94 74 PRO A C 1
ATOM 566 O O . PRO A 1 74 ? 3.510 -11.079 6.415 1.00 92.94 74 PRO A O 1
ATOM 569 N N . VAL A 1 75 ? 3.111 -9.397 4.980 1.00 94.56 75 VAL A N 1
ATOM 570 C CA . VAL A 1 75 ? 4.290 -9.667 4.156 1.00 94.56 75 VAL A CA 1
ATOM 571 C C . VAL A 1 75 ? 5.477 -8.892 4.721 1.00 94.56 75 VAL A C 1
ATOM 573 O O . VAL A 1 75 ? 5.405 -7.676 4.889 1.00 94.56 75 VAL A O 1
ATOM 576 N N . TYR A 1 76 ? 6.558 -9.613 5.017 1.00 93.75 76 TYR A N 1
ATOM 577 C CA . TYR A 1 76 ? 7.805 -9.056 5.534 1.00 93.75 76 TYR A CA 1
ATOM 578 C C . TYR A 1 76 ? 8.929 -9.159 4.489 1.00 93.75 76 TYR A C 1
ATOM 580 O O . TYR A 1 76 ? 8.906 -10.109 3.705 1.00 93.75 76 TYR A O 1
ATOM 588 N N . PRO A 1 77 ? 9.923 -8.249 4.519 1.00 93.56 77 PRO A N 1
ATOM 589 C CA . PRO A 1 77 ? 10.012 -7.075 5.401 1.00 93.56 77 PRO A CA 1
ATOM 590 C C . PRO A 1 77 ? 8.935 -6.022 5.092 1.00 93.56 77 PRO A C 1
ATOM 592 O O . PRO A 1 77 ? 8.377 -6.034 3.997 1.00 93.56 77 PRO A O 1
ATOM 595 N N . MET A 1 78 ? 8.601 -5.171 6.075 1.00 93.75 78 MET A N 1
ATOM 596 C CA . MET A 1 78 ? 7.632 -4.080 5.875 1.00 93.75 78 MET A CA 1
ATOM 597 C C . MET A 1 78 ? 8.251 -2.962 5.039 1.00 93.75 78 MET A C 1
ATOM 599 O O . MET A 1 78 ? 7.640 -2.513 4.082 1.00 93.75 78 MET A O 1
ATOM 603 N N . CYS A 1 79 ? 9.480 -2.553 5.340 1.00 94.25 79 CYS A N 1
ATOM 604 C CA . CYS A 1 79 ? 10.221 -1.629 4.493 1.00 94.25 79 CYS A CA 1
ATOM 605 C C . CYS A 1 79 ? 11.597 -2.196 4.153 1.00 94.25 79 CYS A C 1
ATOM 607 O O . CYS A 1 79 ? 12.118 -3.048 4.873 1.00 94.25 79 CYS A O 1
ATOM 609 N N . ASP A 1 80 ? 12.171 -1.725 3.053 1.00 91.94 80 ASP A N 1
ATOM 610 C CA . ASP A 1 80 ? 13.548 -2.008 2.652 1.00 91.94 80 ASP A CA 1
ATOM 611 C C . ASP A 1 80 ? 14.143 -0.832 1.847 1.00 91.94 80 ASP A C 1
ATOM 613 O O . ASP A 1 80 ? 13.531 0.237 1.754 1.00 91.94 80 ASP A O 1
ATOM 617 N N . GLY A 1 81 ? 15.378 -0.972 1.351 1.00 87.19 81 GLY A N 1
ATOM 618 C CA . GLY A 1 81 ? 16.016 0.072 0.535 1.00 87.19 81 GLY A CA 1
ATOM 619 C C . GLY A 1 81 ? 16.617 1.244 1.324 1.00 87.19 81 GLY A C 1
ATOM 620 O O . GLY A 1 81 ? 16.737 2.356 0.809 1.00 87.19 81 GLY A O 1
ATOM 621 N N . GLY A 1 82 ? 17.028 1.009 2.574 1.00 82.62 82 GLY A N 1
ATOM 622 C CA . GLY A 1 82 ? 17.829 1.957 3.350 1.00 82.62 82 GLY A CA 1
ATOM 623 C C . GLY A 1 82 ? 17.056 3.119 4.008 1.00 82.62 82 GLY A C 1
ATOM 624 O O . GLY A 1 82 ? 15.849 3.028 4.248 1.00 82.62 82 GLY A O 1
ATOM 625 N N . PRO A 1 83 ? 17.763 4.202 4.398 1.00 76.50 83 PRO A N 1
ATOM 626 C CA . PRO A 1 83 ? 17.225 5.247 5.267 1.00 76.50 83 PRO A CA 1
ATOM 627 C C . PRO A 1 83 ? 16.128 6.081 4.588 1.00 76.50 83 PRO A C 1
ATOM 629 O O . PRO A 1 83 ? 16.237 6.440 3.422 1.00 76.50 83 PRO A O 1
ATOM 632 N N . GLY A 1 84 ? 15.101 6.442 5.359 1.00 76.62 84 GLY A N 1
ATOM 633 C CA . GLY A 1 84 ? 13.898 7.153 4.896 1.00 76.62 84 GLY A CA 1
ATOM 634 C C . GLY A 1 84 ? 12.655 6.268 4.986 1.00 76.62 84 GLY A C 1
ATOM 635 O O . GLY A 1 84 ? 11.610 6.716 5.453 1.00 76.62 84 GLY A O 1
ATOM 636 N N . GLU A 1 85 ? 12.835 4.986 4.671 1.00 88.12 85 GLU A N 1
ATOM 637 C CA . GLU A 1 85 ? 11.813 3.940 4.736 1.00 88.12 85 GLU A CA 1
ATOM 638 C C . GLU A 1 85 ? 12.180 2.890 5.787 1.00 88.12 85 GLU A C 1
ATOM 640 O O . GLU A 1 85 ? 11.503 2.725 6.809 1.00 88.12 85 GLU A O 1
ATOM 645 N N . SER A 1 86 ? 13.334 2.252 5.588 1.00 90.88 86 SER A N 1
ATOM 646 C CA . SER A 1 86 ? 13.879 1.213 6.454 1.00 90.88 86 SER A CA 1
ATOM 647 C C . SER A 1 86 ? 15.082 1.710 7.263 1.00 90.88 86 SER A C 1
ATOM 649 O O . SER A 1 86 ? 15.332 2.916 7.392 1.00 90.88 86 SER A O 1
ATOM 651 N N . TRP A 1 87 ? 15.807 0.792 7.905 1.00 89.06 87 TRP A N 1
ATOM 652 C CA . TRP A 1 87 ? 16.988 1.125 8.687 1.00 89.06 87 TRP A CA 1
ATOM 653 C C . TRP A 1 87 ? 18.193 1.449 7.797 1.00 89.06 87 TRP A C 1
ATOM 655 O O . TRP A 1 87 ? 18.309 1.015 6.651 1.00 89.06 87 TRP A O 1
ATOM 665 N N . LEU A 1 88 ? 19.117 2.247 8.337 1.00 87.75 88 LEU A N 1
ATOM 666 C CA . LEU A 1 88 ? 20.341 2.613 7.637 1.00 87.75 88 LEU A CA 1
ATOM 667 C C . LEU A 1 88 ? 21.155 1.356 7.300 1.00 87.75 88 LEU A C 1
ATOM 669 O O . LEU A 1 88 ? 21.577 0.632 8.200 1.00 87.75 88 LEU A O 1
ATOM 673 N N . GLY A 1 89 ? 21.428 1.160 6.009 1.00 87.06 89 GLY A N 1
ATOM 674 C CA . GLY A 1 89 ? 22.195 0.022 5.503 1.00 87.06 89 GLY A CA 1
ATOM 675 C C . GLY A 1 89 ? 21.360 -1.222 5.198 1.00 87.06 89 GLY A C 1
ATOM 676 O O . GLY A 1 89 ? 21.943 -2.224 4.787 1.00 87.06 89 GLY A O 1
ATOM 677 N N . ASP A 1 90 ? 20.034 -1.170 5.358 1.00 89.88 90 ASP A N 1
ATOM 678 C CA . ASP A 1 90 ? 19.170 -2.253 4.891 1.00 89.88 90 ASP A CA 1
ATOM 679 C C . ASP A 1 90 ? 19.249 -2.366 3.359 1.00 89.88 90 ASP A C 1
ATOM 681 O O . ASP A 1 90 ? 19.120 -1.346 2.674 1.00 89.88 90 ASP A O 1
ATOM 685 N N . PRO A 1 91 ? 19.465 -3.574 2.809 1.00 90.81 91 PRO A N 1
ATOM 686 C CA . PRO A 1 91 ? 19.475 -3.784 1.367 1.00 90.81 91 PRO A CA 1
ATOM 687 C C . PRO A 1 91 ? 18.054 -3.717 0.792 1.00 90.81 91 PRO A C 1
ATOM 689 O O . PRO A 1 91 ? 17.069 -3.734 1.531 1.00 90.81 91 PRO A O 1
ATOM 692 N N . ASP A 1 92 ? 17.950 -3.705 -0.535 1.00 90.94 92 ASP A N 1
ATOM 693 C CA . ASP A 1 92 ? 16.704 -4.021 -1.236 1.00 90.94 92 ASP A CA 1
ATOM 694 C C . ASP A 1 92 ? 16.457 -5.532 -1.125 1.00 90.94 92 ASP A C 1
ATOM 696 O O . ASP A 1 92 ? 17.148 -6.343 -1.748 1.00 90.94 92 ASP A O 1
ATOM 700 N N . TRP A 1 93 ? 15.519 -5.923 -0.265 1.00 92.06 93 TRP A N 1
ATOM 701 C CA . TRP A 1 93 ? 15.199 -7.325 -0.006 1.00 92.06 93 TRP A CA 1
ATOM 702 C C . TRP A 1 93 ? 14.170 -7.853 -0.993 1.00 92.06 93 TRP A C 1
ATOM 704 O O . TRP A 1 93 ? 14.250 -9.017 -1.390 1.00 92.06 93 TRP A O 1
ATOM 714 N N . MET A 1 94 ? 13.186 -7.026 -1.347 1.00 93.44 94 MET A N 1
ATOM 715 C CA . MET A 1 94 ? 12.071 -7.403 -2.198 1.00 93.44 94 MET A CA 1
ATOM 716 C C . MET A 1 94 ? 11.670 -6.278 -3.141 1.00 93.44 94 MET A C 1
ATOM 718 O O . MET A 1 94 ? 11.745 -5.094 -2.836 1.00 93.44 94 MET A O 1
ATOM 722 N N . THR A 1 95 ? 11.195 -6.687 -4.310 1.00 94.44 95 THR A N 1
ATOM 723 C CA . THR A 1 95 ? 10.589 -5.780 -5.278 1.00 94.44 95 THR A CA 1
ATOM 724 C C . THR A 1 95 ? 9.126 -5.497 -4.909 1.00 94.44 95 THR A C 1
ATOM 726 O O . THR A 1 95 ? 8.490 -6.278 -4.187 1.00 94.44 95 THR A O 1
ATOM 729 N N . LEU A 1 96 ? 8.538 -4.426 -5.446 1.00 95.06 96 LEU A N 1
ATOM 730 C CA . LEU A 1 96 ? 7.098 -4.169 -5.352 1.00 95.06 96 LEU A CA 1
ATOM 731 C C . LEU A 1 96 ? 6.298 -5.342 -5.922 1.00 95.06 96 LEU A C 1
ATOM 733 O O . LEU A 1 96 ? 5.275 -5.731 -5.353 1.00 95.06 96 LEU A O 1
ATOM 737 N N . ALA A 1 97 ? 6.766 -5.932 -7.026 1.00 95.94 97 ALA A N 1
ATOM 738 C CA . ALA A 1 97 ? 6.147 -7.109 -7.619 1.00 95.94 97 ALA A CA 1
ATOM 739 C C . ALA A 1 97 ? 6.190 -8.329 -6.684 1.00 95.94 97 ALA A C 1
ATOM 741 O O . ALA A 1 97 ? 5.214 -9.082 -6.623 1.00 95.94 97 ALA A O 1
ATOM 742 N N . ASP A 1 98 ? 7.274 -8.527 -5.932 1.00 96.69 98 ASP A N 1
ATOM 743 C CA . ASP A 1 98 ? 7.380 -9.623 -4.965 1.00 96.69 98 ASP A CA 1
ATOM 744 C C . ASP A 1 98 ? 6.464 -9.410 -3.756 1.00 96.69 98 ASP A C 1
ATOM 746 O O . ASP A 1 98 ? 5.723 -10.333 -3.397 1.00 96.69 98 ASP A O 1
ATOM 750 N N . TRP A 1 99 ? 6.410 -8.191 -3.201 1.00 96.81 99 TRP A N 1
ATOM 751 C CA . TRP A 1 99 ? 5.419 -7.826 -2.176 1.00 96.81 99 TRP A CA 1
ATOM 752 C C . TRP A 1 99 ? 3.991 -8.094 -2.660 1.00 96.81 99 TRP A C 1
ATOM 754 O O . TRP A 1 99 ? 3.212 -8.773 -1.983 1.00 96.81 99 TRP A O 1
ATOM 764 N N . ALA A 1 100 ? 3.650 -7.606 -3.855 1.00 97.19 100 ALA A N 1
ATOM 765 C CA . ALA A 1 100 ? 2.323 -7.755 -4.436 1.00 97.19 100 ALA A CA 1
ATOM 766 C C . ALA A 1 100 ? 1.947 -9.228 -4.658 1.00 97.19 100 ALA A C 1
ATOM 768 O O . ALA A 1 100 ? 0.842 -9.657 -4.310 1.00 97.19 100 ALA A O 1
ATOM 769 N N . ARG A 1 101 ? 2.874 -10.027 -5.200 1.00 97.25 101 ARG A N 1
ATOM 770 C CA . ARG A 1 101 ? 2.663 -11.457 -5.457 1.00 97.25 101 ARG A CA 1
ATOM 771 C C . ARG A 1 101 ? 2.427 -12.228 -4.164 1.00 97.25 101 ARG A C 1
ATOM 773 O O . ARG A 1 101 ? 1.502 -13.040 -4.103 1.00 97.25 101 ARG A O 1
ATOM 780 N N . GLU A 1 102 ? 3.219 -11.963 -3.131 1.00 96.62 102 GLU A N 1
ATOM 781 C CA . GLU A 1 102 ? 3.068 -12.636 -1.842 1.00 96.62 102 GLU A CA 1
ATOM 782 C C . GLU A 1 102 ? 1.767 -12.230 -1.137 1.00 96.62 102 GLU A C 1
ATOM 784 O O . GLU A 1 102 ? 1.068 -13.085 -0.586 1.00 96.62 102 GLU A O 1
ATOM 789 N N . ASN A 1 103 ? 1.367 -10.958 -1.225 1.00 96.56 103 ASN A N 1
ATOM 790 C CA . ASN A 1 103 ? 0.080 -10.518 -0.693 1.00 96.56 103 ASN A CA 1
ATOM 791 C C . ASN A 1 103 ? -1.100 -11.196 -1.398 1.00 96.56 103 ASN A C 1
ATOM 793 O O . ASN A 1 103 ? -2.015 -11.702 -0.744 1.00 96.56 103 ASN A O 1
ATOM 797 N N . LYS A 1 104 ? -1.057 -11.272 -2.733 1.00 95.56 104 LYS A N 1
ATOM 798 C CA . LYS A 1 104 ? -2.073 -11.979 -3.523 1.00 95.56 104 LYS A CA 1
ATOM 799 C C . LYS A 1 104 ? -2.127 -13.466 -3.185 1.00 95.56 104 LYS A C 1
ATOM 801 O O . LYS A 1 104 ? -3.219 -14.012 -3.039 1.00 95.56 104 LYS A O 1
ATOM 806 N N . ARG A 1 105 ? -0.979 -14.122 -2.967 1.00 95.81 105 ARG A N 1
ATOM 807 C CA . ARG A 1 105 ? -0.920 -15.526 -2.510 1.00 95.81 105 ARG A CA 1
ATOM 808 C C . ARG A 1 105 ? -1.621 -15.725 -1.161 1.00 95.81 105 ARG A C 1
ATOM 810 O O . ARG A 1 105 ? -2.189 -16.785 -0.912 1.00 95.81 105 ARG A O 1
ATOM 817 N N . LYS A 1 106 ? -1.622 -14.695 -0.313 1.00 94.12 106 LYS A N 1
ATOM 818 C CA . LYS A 1 106 ? -2.334 -14.646 0.975 1.00 94.12 106 LYS A CA 1
ATOM 819 C C . LYS A 1 106 ? -3.786 -14.156 0.859 1.00 94.12 106 LYS A C 1
ATOM 821 O O . LYS A 1 106 ? -4.424 -13.925 1.885 1.00 94.12 106 LYS A O 1
ATOM 826 N N . GLY A 1 107 ? -4.313 -13.994 -0.356 1.00 93.81 107 GLY A N 1
ATOM 827 C CA . GLY A 1 107 ? -5.682 -13.541 -0.616 1.00 93.81 107 GLY A CA 1
ATOM 828 C C . GLY A 1 107 ? -5.928 -12.060 -0.315 1.00 93.81 107 GLY A C 1
ATOM 829 O O . GLY A 1 107 ? -7.075 -11.677 -0.093 1.00 93.81 107 GLY A O 1
ATOM 830 N N . GLY A 1 108 ? -4.867 -11.252 -0.247 1.00 95.12 108 GLY A N 1
ATOM 831 C CA . GLY A 1 108 ? -4.956 -9.809 -0.055 1.00 95.12 108 GLY A CA 1
ATOM 832 C C . GLY A 1 108 ? -5.188 -9.040 -1.358 1.00 95.12 108 GLY A C 1
ATOM 833 O O . GLY A 1 108 ? -4.957 -9.548 -2.456 1.00 95.12 108 GLY A O 1
ATOM 834 N N . VAL A 1 109 ? -5.623 -7.792 -1.204 1.00 95.94 109 VAL A N 1
ATOM 835 C CA . VAL A 1 109 ? -5.760 -6.791 -2.269 1.00 95.94 109 VAL A CA 1
ATOM 836 C C . VAL A 1 109 ? -4.548 -5.872 -2.228 1.00 95.94 109 VAL A C 1
ATOM 838 O O . VAL A 1 109 ? -4.083 -5.493 -1.151 1.00 95.94 109 VAL A O 1
ATOM 841 N N . VAL A 1 110 ? -4.025 -5.539 -3.399 1.00 97.25 110 VAL A N 1
ATOM 842 C CA . VAL A 1 110 ? -2.804 -4.757 -3.562 1.00 97.25 110 VAL A CA 1
ATOM 843 C C . VAL A 1 110 ? -3.138 -3.415 -4.196 1.00 97.25 110 VAL A C 1
ATOM 845 O O . VAL A 1 110 ? -3.593 -3.356 -5.338 1.00 97.25 110 VAL A O 1
ATOM 848 N N . ILE A 1 111 ? -2.865 -2.334 -3.473 1.00 96.31 111 ILE A N 1
ATOM 849 C CA . ILE A 1 111 ? -3.018 -0.965 -3.970 1.00 96.31 111 ILE A CA 1
ATOM 850 C C . ILE A 1 111 ? -1.640 -0.318 -4.046 1.00 96.31 111 ILE A C 1
ATOM 852 O O . ILE A 1 111 ? -0.800 -0.527 -3.172 1.00 96.31 111 ILE A O 1
ATOM 856 N N . ARG A 1 112 ? -1.414 0.471 -5.094 1.00 94.75 112 ARG A N 1
ATOM 857 C CA . ARG A 1 112 ? -0.245 1.339 -5.225 1.00 94.75 112 ARG A CA 1
ATOM 858 C C . ARG A 1 112 ? -0.596 2.741 -4.686 1.00 94.75 112 ARG A C 1
ATOM 860 O O . ARG A 1 112 ? -1.235 3.491 -5.427 1.00 94.75 112 ARG A O 1
ATOM 867 N N . PRO A 1 113 ? -0.272 3.074 -3.418 1.00 92.44 113 PRO A N 1
ATOM 868 C CA . PRO A 1 113 ? -0.654 4.339 -2.786 1.00 92.44 113 PRO A CA 1
ATOM 869 C C . PRO A 1 113 ? 0.092 5.531 -3.393 1.00 92.44 113 PRO A C 1
ATOM 871 O O . PRO A 1 113 ? 1.198 5.358 -3.916 1.00 92.44 113 PRO A O 1
ATOM 874 N N . HIS A 1 114 ? -0.545 6.712 -3.334 1.00 89.75 114 HIS A N 1
ATOM 875 C CA . HIS A 1 114 ? -0.046 8.008 -3.828 1.00 89.75 114 HIS A CA 1
ATOM 876 C C . HIS A 1 114 ? 0.793 7.916 -5.120 1.00 89.75 114 HIS A C 1
ATOM 878 O O . HIS A 1 114 ? 1.849 8.535 -5.276 1.00 89.75 114 HIS A O 1
ATOM 884 N N . TYR A 1 115 ? 0.290 7.141 -6.084 1.00 89.69 115 TYR A N 1
ATOM 885 C CA . TYR A 1 115 ? 0.918 6.920 -7.380 1.00 89.69 115 TYR A CA 1
ATOM 886 C C . TYR A 1 115 ? 1.047 8.245 -8.157 1.00 89.69 115 TYR A C 1
ATOM 888 O O . TYR A 1 115 ? 0.070 9.001 -8.217 1.00 89.69 115 TYR A O 1
ATOM 896 N N . PRO A 1 116 ? 2.191 8.541 -8.811 1.00 84.50 116 PRO A N 1
ATOM 897 C CA . PRO A 1 116 ? 3.481 7.826 -8.850 1.00 84.50 116 PRO A CA 1
ATOM 898 C C . PRO A 1 116 ? 4.565 8.505 -7.981 1.00 84.50 116 PRO A C 1
ATOM 900 O O . PRO A 1 116 ? 5.736 8.559 -8.355 1.00 84.50 116 PRO A O 1
ATOM 903 N N . TYR A 1 117 ? 4.181 9.147 -6.875 1.00 77.88 117 TYR A N 1
ATOM 904 C CA . TYR A 1 117 ? 5.040 10.125 -6.198 1.00 77.88 117 TYR A CA 1
ATOM 905 C C . TYR A 1 117 ? 6.036 9.525 -5.196 1.00 77.88 117 TYR A C 1
ATOM 907 O O . TYR A 1 117 ? 6.999 10.197 -4.834 1.00 77.88 117 TYR A O 1
ATOM 915 N N . CYS A 1 118 ? 5.856 8.273 -4.780 1.00 72.88 118 CYS A N 1
ATOM 916 C CA . CYS A 1 118 ? 6.798 7.551 -3.924 1.00 72.88 118 CYS A CA 1
ATOM 917 C C . CYS A 1 118 ? 7.540 6.483 -4.737 1.00 72.88 118 CYS A C 1
ATOM 919 O O . CYS A 1 118 ? 6.971 5.454 -5.079 1.00 72.88 118 CYS A O 1
ATOM 921 N N . GLY A 1 119 ? 8.804 6.710 -5.074 1.00 68.88 119 GLY A N 1
ATOM 922 C CA . GLY A 1 119 ? 9.542 5.818 -5.970 1.00 68.88 119 GLY A CA 1
ATOM 923 C C . GLY A 1 119 ? 9.164 6.003 -7.443 1.00 68.88 119 GLY A C 1
ATOM 924 O O . GLY A 1 119 ? 8.082 6.475 -7.787 1.00 68.88 119 GLY A O 1
ATOM 925 N N . HIS A 1 120 ? 10.112 5.714 -8.331 1.00 72.50 120 HIS A N 1
ATOM 926 C CA . HIS A 1 120 ? 10.038 6.140 -9.737 1.00 72.50 120 HIS A CA 1
ATOM 927 C C . HIS A 1 120 ? 10.415 5.043 -10.734 1.00 72.50 120 HIS A C 1
ATOM 929 O O . HIS A 1 120 ? 10.603 5.329 -11.917 1.00 72.50 120 HIS A O 1
ATOM 935 N N . THR A 1 121 ? 10.605 3.807 -10.271 1.00 79.44 121 THR A N 1
ATOM 936 C CA . THR A 1 121 ? 11.355 2.814 -11.052 1.00 79.44 121 THR A CA 1
ATOM 937 C C . THR A 1 121 ? 10.594 1.528 -11.343 1.00 79.44 121 THR A C 1
ATOM 939 O O . THR A 1 121 ? 10.790 0.983 -12.428 1.00 79.44 121 THR A O 1
ATOM 942 N N . GLU A 1 122 ? 9.721 1.041 -10.452 1.00 91.44 122 GLU A N 1
ATOM 943 C CA . GLU A 1 122 ? 9.134 -0.295 -10.629 1.00 91.44 122 GLU A CA 1
ATOM 944 C C . GLU A 1 122 ? 7.678 -0.319 -11.104 1.00 91.44 122 GLU A C 1
ATOM 946 O O . GLU A 1 122 ? 7.241 -1.362 -11.569 1.00 91.44 122 GLU A O 1
ATOM 951 N N . ASP A 1 123 ? 6.930 0.789 -11.075 1.00 91.62 123 ASP A N 1
ATOM 952 C CA . ASP A 1 123 ? 5.478 0.790 -11.342 1.00 91.62 123 ASP A CA 1
ATOM 953 C C . ASP A 1 123 ? 5.014 -0.009 -12.582 1.00 91.62 123 ASP A C 1
ATOM 955 O O . ASP A 1 123 ? 4.022 -0.737 -12.467 1.00 91.62 123 ASP A O 1
ATOM 959 N N . PRO A 1 124 ? 5.694 0.035 -13.751 1.00 92.44 124 PRO A N 1
ATOM 960 C CA . PRO A 1 124 ? 5.267 -0.758 -14.899 1.00 92.44 124 PRO A CA 1
ATOM 961 C C . PRO A 1 124 ? 5.249 -2.266 -14.615 1.00 92.44 124 PRO A C 1
ATOM 963 O O . PRO A 1 124 ? 4.357 -2.964 -15.082 1.00 92.44 124 PRO A O 1
ATOM 966 N N . VAL A 1 125 ? 6.191 -2.805 -13.841 1.00 94.38 125 VAL A N 1
ATOM 967 C CA . VAL A 1 125 ? 6.336 -4.259 -13.666 1.00 94.38 125 VAL A CA 1
ATOM 968 C C . VAL A 1 125 ? 5.109 -4.896 -12.994 1.00 94.38 125 VAL A C 1
ATOM 970 O O . VAL A 1 125 ? 4.496 -5.774 -13.612 1.00 94.38 125 VAL A O 1
ATOM 973 N N . PRO A 1 126 ? 4.686 -4.492 -11.779 1.00 94.94 126 PRO A N 1
ATOM 974 C CA . PRO A 1 126 ? 3.543 -5.104 -11.123 1.00 94.94 126 PRO A CA 1
ATOM 975 C C . PRO A 1 126 ? 2.214 -4.727 -11.797 1.00 94.94 126 PRO A C 1
ATOM 977 O O . PRO A 1 126 ? 1.274 -5.519 -11.732 1.00 94.94 126 PRO A O 1
ATOM 980 N N . ILE A 1 127 ? 2.121 -3.584 -12.492 1.00 94.88 127 ILE A N 1
ATOM 981 C CA . ILE A 1 127 ? 0.924 -3.215 -13.269 1.00 94.88 127 ILE A CA 1
ATOM 982 C C . ILE A 1 127 ? 0.759 -4.152 -14.471 1.00 94.88 127 ILE A C 1
ATOM 984 O O . ILE A 1 127 ? -0.288 -4.780 -14.628 1.00 94.88 127 ILE A O 1
ATOM 988 N N . LEU A 1 128 ? 1.799 -4.293 -15.299 1.00 95.00 128 LEU A N 1
ATOM 989 C CA . LEU A 1 128 ? 1.760 -5.130 -16.502 1.00 95.00 128 LEU A CA 1
ATOM 990 C C . LEU A 1 128 ? 1.592 -6.617 -16.155 1.00 95.00 128 LEU A C 1
ATOM 992 O O . LEU A 1 128 ? 0.940 -7.354 -16.893 1.00 95.00 128 LEU A O 1
ATOM 996 N N . ALA A 1 129 ? 2.142 -7.053 -15.017 1.00 95.56 129 ALA A N 1
ATOM 997 C CA . ALA A 1 129 ? 1.9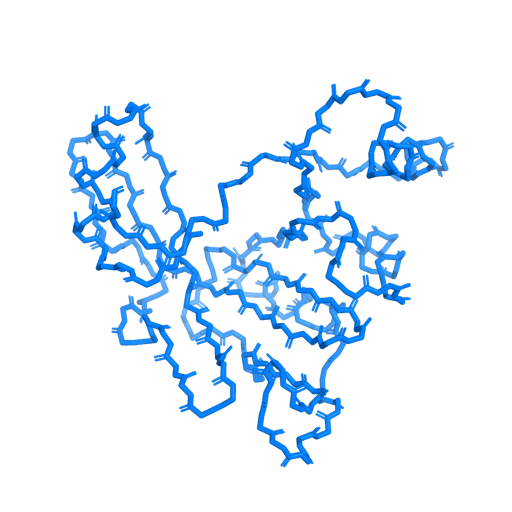79 -8.409 -14.500 1.00 95.56 129 ALA A CA 1
ATOM 998 C C . ALA A 1 129 ? 0.599 -8.677 -13.858 1.00 95.56 129 ALA A C 1
ATOM 1000 O O . ALA A 1 129 ? 0.342 -9.806 -13.440 1.00 95.56 129 ALA A O 1
ATOM 1001 N N . GLY A 1 130 ? -0.282 -7.672 -13.747 1.00 95.56 130 GLY A N 1
ATOM 1002 C CA . GLY A 1 130 ? -1.597 -7.813 -13.107 1.00 95.56 130 GLY A CA 1
ATOM 1003 C C . GLY A 1 130 ? -1.524 -8.062 -11.596 1.00 95.56 130 GLY A C 1
ATOM 1004 O O . GLY A 1 130 ? -2.414 -8.682 -11.010 1.00 95.56 130 GLY A O 1
ATOM 1005 N N . LEU A 1 131 ? -0.435 -7.627 -10.960 1.00 96.88 131 LEU A N 1
ATOM 1006 C CA . LEU A 1 131 ? -0.191 -7.788 -9.527 1.00 96.88 131 LEU A CA 1
ATOM 1007 C C . LEU A 1 131 ? -0.758 -6.627 -8.702 1.00 96.88 131 LEU A C 1
ATOM 1009 O O . LEU A 1 131 ? -0.981 -6.803 -7.508 1.00 96.88 131 LEU A O 1
ATOM 1013 N N . VAL A 1 132 ? -1.018 -5.474 -9.320 1.00 96.50 132 VAL A N 1
ATOM 1014 C CA . VAL A 1 132 ? -1.689 -4.332 -8.682 1.00 96.50 132 VAL A CA 1
ATOM 1015 C C . VAL A 1 132 ? -3.172 -4.339 -9.027 1.00 96.50 132 VAL A C 1
ATOM 1017 O O . VAL A 1 132 ? -3.534 -4.385 -10.201 1.00 96.50 132 VAL A O 1
ATOM 1020 N N . ASP A 1 133 ? -4.031 -4.270 -8.011 1.00 97.00 133 ASP A N 1
ATOM 1021 C CA . ASP A 1 133 ? -5.483 -4.218 -8.195 1.00 97.00 133 ASP A CA 1
ATOM 1022 C C . ASP A 1 133 ? -5.964 -2.791 -8.495 1.00 97.00 133 ASP A C 1
ATOM 1024 O O . ASP A 1 133 ? -6.871 -2.600 -9.308 1.00 97.00 133 ASP A O 1
ATOM 1028 N N . ALA A 1 134 ? -5.339 -1.782 -7.875 1.00 95.81 134 ALA A N 1
ATOM 1029 C CA . ALA A 1 134 ? -5.660 -0.379 -8.115 1.00 95.81 134 ALA A CA 1
ATOM 1030 C C . ALA A 1 134 ? -4.480 0.582 -7.893 1.00 95.81 134 ALA A C 1
ATOM 1032 O O . ALA A 1 134 ? -3.599 0.329 -7.068 1.00 95.81 134 ALA A O 1
ATOM 1033 N N . LEU A 1 135 ? -4.513 1.717 -8.593 1.00 94.38 135 LEU A N 1
ATOM 1034 C CA . LEU A 1 135 ? -3.632 2.865 -8.376 1.00 94.38 135 LEU A CA 1
ATOM 1035 C C . LEU A 1 135 ? -4.360 3.935 -7.565 1.00 94.38 135 LEU A C 1
ATOM 1037 O O . LEU A 1 135 ? -5.488 4.306 -7.893 1.00 94.38 135 LEU A O 1
ATOM 1041 N N . GLU A 1 136 ? -3.715 4.450 -6.526 1.00 92.75 136 GLU A N 1
ATOM 1042 C CA . GLU A 1 136 ? -4.247 5.568 -5.760 1.00 92.75 136 GLU A CA 1
ATOM 1043 C C . GLU A 1 136 ? -3.857 6.893 -6.415 1.00 92.75 136 GLU A C 1
ATOM 1045 O O . GLU A 1 136 ? -2.677 7.235 -6.488 1.00 92.75 136 GLU A O 1
ATOM 1050 N N . ILE A 1 137 ? -4.853 7.643 -6.887 1.00 90.00 137 ILE A N 1
ATOM 1051 C CA . ILE A 1 137 ? -4.653 8.929 -7.560 1.00 90.00 137 ILE A CA 1
ATOM 1052 C C . ILE A 1 137 ? -5.307 10.022 -6.715 1.00 90.00 137 ILE A C 1
ATOM 1054 O O . ILE A 1 137 ? -6.531 10.116 -6.633 1.00 90.00 137 ILE A O 1
ATOM 1058 N N . GLY A 1 138 ? -4.482 10.859 -6.079 1.00 74.69 138 GLY A N 1
ATOM 1059 C CA . GLY A 1 138 ? -4.939 11.871 -5.116 1.00 74.69 138 GLY A CA 1
ATOM 1060 C C . GLY A 1 138 ? -5.708 13.054 -5.723 1.00 74.69 138 GLY A C 1
ATOM 1061 O O . GLY A 1 138 ? -6.418 13.760 -5.010 1.00 74.69 138 GLY A O 1
ATOM 1062 N N . GLY A 1 139 ? -5.605 13.290 -7.033 1.00 67.94 139 GLY A N 1
ATOM 1063 C CA . GLY A 1 139 ? -6.351 14.348 -7.709 1.00 67.94 139 GLY A CA 1
ATOM 1064 C C . GLY A 1 139 ? -6.698 13.970 -9.139 1.00 67.94 139 GLY A C 1
ATOM 1065 O O . GLY A 1 139 ? -5.826 13.606 -9.907 1.00 67.94 139 GLY A O 1
ATOM 1066 N N . LEU A 1 140 ? -7.969 14.099 -9.519 1.00 63.81 140 LEU A N 1
ATOM 1067 C CA . LEU A 1 140 ? -8.436 13.853 -10.887 1.00 63.81 140 LEU A CA 1
ATOM 1068 C C . LEU A 1 140 ? -8.570 15.175 -11.644 1.00 63.81 140 LEU A C 1
ATOM 1070 O O . LEU A 1 140 ? -9.658 15.558 -12.071 1.00 63.81 140 LEU A O 1
ATOM 1074 N N . ARG A 1 141 ? -7.470 15.927 -11.763 1.00 64.19 141 ARG A N 1
ATOM 1075 C CA . ARG A 1 141 ? -7.500 17.222 -12.466 1.00 64.19 141 ARG A CA 1
ATOM 1076 C C . ARG A 1 141 ? -7.403 17.055 -13.983 1.00 64.19 141 ARG A C 1
ATOM 1078 O O . ARG A 1 141 ? -7.590 18.026 -14.710 1.00 64.19 141 ARG A O 1
ATOM 1085 N N . GLY A 1 142 ? -7.112 15.843 -14.461 1.00 64.50 142 GLY A N 1
ATOM 1086 C CA . GLY A 1 142 ? -7.055 15.492 -15.885 1.00 64.50 142 GLY A CA 1
ATOM 1087 C C . GLY A 1 142 ? -5.780 15.961 -16.585 1.00 64.50 142 GLY A C 1
ATOM 1088 O O . GLY A 1 142 ? -5.479 15.512 -17.687 1.00 64.50 142 GLY A O 1
ATOM 1089 N N . THR A 1 143 ? -5.014 16.838 -15.940 1.00 69.00 143 THR A N 1
ATOM 1090 C CA . THR A 1 143 ? -3.723 17.352 -16.407 1.00 69.00 143 THR A CA 1
ATOM 1091 C C . THR A 1 143 ? -2.568 16.935 -15.508 1.00 69.00 143 THR A C 1
ATOM 1093 O O . THR A 1 143 ? -1.414 17.166 -15.859 1.00 69.00 143 THR A O 1
ATOM 1096 N N . ASP A 1 144 ? -2.852 16.318 -14.366 1.00 83.38 144 ASP A N 1
ATOM 1097 C CA . ASP A 1 144 ? -1.846 15.846 -13.434 1.00 83.38 144 ASP A CA 1
ATOM 1098 C C . ASP A 1 144 ? -1.141 14.589 -13.962 1.00 83.38 144 ASP A C 1
ATOM 1100 O O . ASP A 1 144 ? -1.696 13.792 -14.723 1.00 83.38 144 ASP A O 1
ATOM 1104 N N . PHE A 1 145 ? 0.128 14.450 -13.582 1.00 86.75 145 PHE A N 1
ATOM 1105 C CA . PHE A 1 145 ? 1.015 13.410 -14.096 1.00 86.75 145 PHE A CA 1
ATOM 1106 C C . PHE A 1 145 ? 0.463 12.000 -13.835 1.00 86.75 145 PHE A C 1
ATOM 1108 O O . PHE A 1 145 ? 0.471 11.173 -14.742 1.00 86.75 145 PHE A O 1
ATOM 1115 N N . ALA A 1 146 ? -0.106 11.753 -12.651 1.00 88.56 146 ALA A N 1
ATOM 1116 C CA . ALA A 1 146 ? -0.674 10.459 -12.280 1.00 88.56 146 ALA A CA 1
ATOM 1117 C C . ALA A 1 146 ? -1.798 10.012 -13.229 1.00 88.56 146 ALA A C 1
ATOM 1119 O O . ALA A 1 146 ? -1.775 8.889 -13.735 1.00 88.56 146 ALA A O 1
ATOM 1120 N N . VAL A 1 147 ? -2.751 10.904 -13.527 1.00 89.94 147 VAL A N 1
ATOM 1121 C CA . VAL A 1 147 ? -3.840 10.613 -14.473 1.00 89.94 147 VAL A CA 1
ATOM 1122 C C . VAL A 1 147 ? -3.305 10.363 -15.883 1.00 89.94 147 VAL A C 1
ATOM 1124 O O . VAL A 1 147 ? -3.766 9.438 -16.554 1.00 89.94 147 VAL A O 1
ATOM 1127 N N . GLN A 1 148 ? -2.323 11.145 -16.342 1.00 89.94 148 GLN A N 1
ATOM 1128 C CA . GLN A 1 148 ? -1.719 10.938 -17.663 1.00 89.94 148 GLN A CA 1
ATOM 1129 C C . GLN A 1 148 ? -1.023 9.576 -17.771 1.00 89.94 148 GLN A C 1
ATOM 1131 O O . GLN A 1 148 ? -1.230 8.872 -18.760 1.00 89.94 148 GLN A O 1
ATOM 1136 N N . GLU A 1 149 ? -0.233 9.183 -16.769 1.00 89.94 149 GLU A N 1
ATOM 1137 C CA . GLU A 1 149 ? 0.422 7.871 -16.751 1.00 89.94 149 GLU A CA 1
ATOM 1138 C C . GLU A 1 149 ? -0.597 6.726 -16.695 1.00 89.94 149 GLU A C 1
ATOM 1140 O O . GLU A 1 149 ? -0.480 5.754 -17.443 1.00 89.94 149 GLU A O 1
ATOM 1145 N N . TRP A 1 150 ? -1.658 6.858 -15.896 1.00 92.00 150 TRP A N 1
ATOM 1146 C CA . TRP A 1 150 ? -2.742 5.875 -15.879 1.00 92.00 150 TRP A CA 1
ATOM 1147 C C . TRP A 1 150 ? -3.396 5.707 -17.259 1.00 92.00 150 TRP A C 1
ATOM 1149 O O . TRP A 1 150 ? -3.567 4.579 -17.731 1.00 92.00 150 TRP A O 1
ATOM 1159 N N . TYR A 1 151 ? -3.677 6.809 -17.966 1.00 92.44 151 TYR A N 1
ATOM 1160 C CA . TYR A 1 151 ? -4.176 6.745 -19.343 1.00 92.44 151 TYR A CA 1
ATOM 1161 C C . TYR A 1 151 ? -3.187 6.083 -20.307 1.00 92.44 151 TYR A C 1
ATOM 1163 O O . TYR A 1 151 ? -3.627 5.426 -21.249 1.00 92.44 151 TYR A O 1
ATOM 1171 N N . ARG A 1 152 ? -1.869 6.195 -20.096 1.00 92.69 152 ARG A N 1
ATOM 1172 C CA . ARG A 1 152 ? -0.886 5.462 -20.915 1.00 92.69 152 ARG A CA 1
ATOM 1173 C C . ARG A 1 152 ? -1.038 3.956 -20.746 1.00 92.69 152 ARG A C 1
ATOM 1175 O O . ARG A 1 152 ? -1.087 3.255 -21.754 1.00 92.69 152 ARG A O 1
ATOM 1182 N N . TYR A 1 153 ? -1.192 3.460 -19.518 1.00 94.38 153 TYR A N 1
ATOM 1183 C CA . TYR A 1 153 ? -1.456 2.034 -19.292 1.00 94.38 153 TYR A CA 1
ATOM 1184 C C . TYR A 1 153 ? -2.764 1.586 -19.944 1.00 94.38 153 TYR A C 1
ATOM 1186 O O . TYR A 1 153 ? -2.771 0.579 -20.658 1.00 94.38 153 TYR A O 1
ATOM 1194 N N . LEU A 1 154 ? -3.838 2.368 -19.786 1.00 93.44 154 LEU A N 1
ATOM 1195 C CA . LEU A 1 154 ? -5.123 2.084 -20.429 1.00 93.44 154 LEU A CA 1
ATOM 1196 C C . LEU A 1 154 ? -5.014 2.032 -21.957 1.00 93.44 154 LEU A C 1
ATOM 1198 O O . LEU A 1 154 ? -5.539 1.106 -22.575 1.00 93.44 154 LEU A O 1
ATOM 1202 N N . ASN A 1 155 ? -4.312 2.991 -22.564 1.00 95.69 155 ASN A N 1
ATOM 1203 C CA . ASN A 1 155 ? -4.093 3.054 -24.011 1.00 95.69 155 ASN A CA 1
ATOM 1204 C C . ASN A 1 155 ? -3.250 1.877 -24.523 1.00 95.69 155 ASN A C 1
ATOM 1206 O O . ASN A 1 155 ? -3.444 1.428 -25.650 1.00 95.69 155 ASN A O 1
ATOM 1210 N N . CYS A 1 156 ? -2.361 1.341 -23.686 1.00 95.38 156 CYS A N 1
ATOM 1211 C CA . CYS A 1 156 ? -1.610 0.117 -23.958 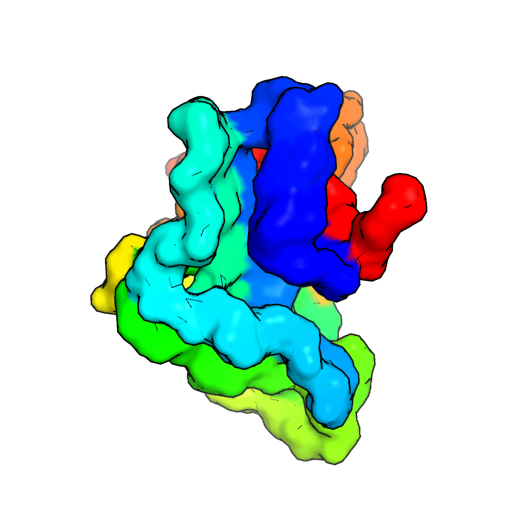1.00 95.38 156 CYS A CA 1
ATOM 1212 C C . CYS A 1 156 ? -2.420 -1.172 -23.698 1.00 95.38 156 CYS A C 1
ATOM 1214 O O . CYS A 1 156 ? -1.893 -2.267 -23.871 1.00 95.38 156 CYS A O 1
ATOM 1216 N N . GLY A 1 157 ? -3.693 -1.069 -23.298 1.00 95.50 157 GLY A N 1
ATOM 1217 C CA . GLY A 1 157 ? -4.586 -2.207 -23.061 1.00 95.50 157 GLY A CA 1
ATOM 1218 C C . GLY A 1 157 ? -4.557 -2.766 -21.635 1.00 95.50 157 GLY A C 1
ATOM 1219 O O . GLY A 1 157 ? -5.284 -3.719 -21.345 1.00 95.50 157 GLY A O 1
ATOM 1220 N N . TYR A 1 158 ? -3.780 -2.171 -20.729 1.00 95.19 158 TYR A N 1
ATOM 1221 C CA . TYR A 1 158 ? -3.688 -2.597 -19.335 1.00 95.19 158 TYR A CA 1
ATOM 1222 C C . TYR A 1 158 ? -4.741 -1.878 -18.499 1.00 95.19 158 TYR A C 1
ATOM 1224 O O . TYR A 1 158 ? -4.682 -0.669 -18.283 1.00 95.19 158 TYR A O 1
ATOM 1232 N N . ARG A 1 159 ? -5.734 -2.636 -18.032 1.00 93.44 159 ARG A N 1
ATOM 1233 C CA . ARG A 1 159 ? -6.828 -2.113 -17.210 1.00 93.44 159 ARG A CA 1
ATOM 1234 C C . ARG A 1 159 ? -6.490 -2.278 -15.736 1.00 93.44 159 ARG A C 1
ATOM 1236 O O . ARG A 1 159 ? -6.584 -3.380 -15.209 1.00 93.44 159 ARG A O 1
ATOM 1243 N N . VAL A 1 160 ? -6.144 -1.173 -15.086 1.00 93.94 160 VAL A N 1
ATOM 1244 C CA . VAL A 1 160 ? -5.948 -1.087 -13.634 1.00 93.94 160 VAL A CA 1
ATOM 1245 C C . VAL A 1 160 ? -6.961 -0.103 -13.053 1.00 93.94 160 VAL A C 1
ATOM 1247 O O . VAL A 1 160 ? -7.212 0.951 -13.647 1.00 93.94 160 VAL A O 1
ATOM 1250 N N . ALA A 1 161 ? -7.591 -0.468 -11.936 1.00 95.19 161 ALA A N 1
ATOM 1251 C CA . ALA A 1 161 ? -8.580 0.389 -11.293 1.00 95.19 161 ALA A CA 1
ATOM 1252 C C . ALA A 1 161 ? -7.917 1.631 -10.676 1.00 95.19 161 ALA A C 1
ATOM 1254 O O . ALA A 1 161 ? -6.715 1.643 -10.412 1.00 95.19 161 ALA A O 1
ATOM 1255 N N . VAL A 1 162 ? -8.714 2.667 -10.425 1.00 93.12 162 VAL A N 1
ATOM 1256 C CA . VAL A 1 162 ? -8.285 3.864 -9.692 1.00 93.12 162 VAL A CA 1
ATOM 1257 C C . VAL A 1 162 ? -9.044 3.928 -8.380 1.00 93.12 162 VAL A C 1
ATOM 1259 O O . VAL A 1 162 ? -10.249 3.674 -8.343 1.00 93.12 162 VAL A O 1
ATOM 1262 N N . VAL A 1 163 ? -8.335 4.274 -7.313 1.00 93.25 163 VAL A N 1
ATOM 1263 C CA . VAL A 1 163 ? -8.885 4.493 -5.973 1.00 93.25 163 VAL A CA 1
ATOM 1264 C C . VAL A 1 163 ? -8.420 5.839 -5.426 1.00 93.25 163 VAL A C 1
ATOM 1266 O O . VAL A 1 163 ? -7.450 6.421 -5.910 1.00 93.25 163 VAL A O 1
ATOM 1269 N N . GLY A 1 164 ? -9.133 6.341 -4.421 1.00 89.12 164 GLY A N 1
ATOM 1270 C CA . GLY A 1 164 ? -8.732 7.509 -3.645 1.00 89.12 164 GLY A CA 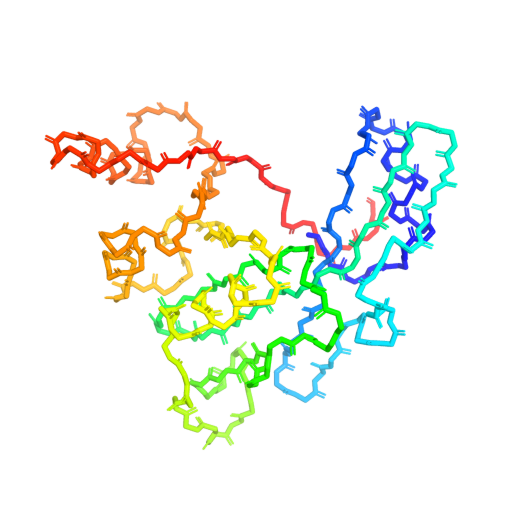1
ATOM 1271 C C . GLY A 1 164 ? -8.467 7.102 -2.203 1.00 89.12 164 GLY A C 1
ATOM 1272 O O . GLY A 1 164 ? -9.273 6.389 -1.605 1.00 89.12 164 GLY A O 1
ATOM 1273 N N . GLY A 1 165 ? -7.349 7.565 -1.657 1.00 86.56 165 GLY A N 1
ATOM 1274 C CA . GLY A 1 165 ? -6.979 7.392 -0.260 1.00 86.56 165 GLY A CA 1
ATOM 1275 C C . GLY A 1 165 ? -6.584 8.726 0.351 1.00 86.56 165 GLY A C 1
ATOM 1276 O O . GLY A 1 165 ? -6.250 9.679 -0.352 1.00 86.56 165 GLY A O 1
ATOM 1277 N N . THR A 1 166 ? -6.683 8.815 1.674 1.00 86.81 166 THR A N 1
ATOM 1278 C CA . THR A 1 166 ? -6.404 10.062 2.399 1.00 86.81 166 THR A CA 1
ATOM 1279 C C . THR A 1 166 ? -4.941 10.225 2.780 1.00 86.81 166 THR A C 1
ATOM 1281 O O . THR A 1 166 ? -4.536 11.333 3.109 1.00 86.81 166 THR A O 1
ATOM 1284 N N . ASP A 1 167 ? -4.194 9.118 2.835 1.00 88.19 167 ASP A N 1
ATOM 1285 C CA . ASP A 1 167 ? -2.869 9.029 3.455 1.00 88.19 167 ASP A CA 1
ATOM 1286 C C . ASP A 1 167 ? -2.764 9.796 4.793 1.00 88.19 167 ASP A C 1
ATOM 1288 O O . ASP A 1 167 ? -1.805 10.500 5.097 1.00 88.19 167 ASP A O 1
ATOM 1292 N N . LYS A 1 168 ? -3.829 9.728 5.605 1.00 89.19 168 LYS A N 1
ATOM 1293 C CA . LYS A 1 168 ? -3.906 10.491 6.856 1.00 89.19 168 LYS A CA 1
ATOM 1294 C C . LYS A 1 168 ? -2.839 10.009 7.843 1.00 89.19 168 LYS A C 1
ATOM 1296 O O . LYS A 1 168 ? -2.801 8.820 8.161 1.00 89.19 168 LYS A O 1
ATOM 1301 N N . MET A 1 169 ? -2.049 10.943 8.378 1.00 89.75 169 MET A N 1
ATOM 1302 C CA . MET A 1 169 ? -0.881 10.669 9.235 1.00 89.75 169 MET A CA 1
ATOM 1303 C C . MET A 1 169 ? -1.096 10.956 10.730 1.00 89.75 169 MET A C 1
ATOM 1305 O O . MET A 1 169 ? -0.161 10.861 11.523 1.00 89.75 169 MET A O 1
ATOM 1309 N N . SER A 1 170 ? -2.298 11.358 11.137 1.00 86.50 170 SER A N 1
ATOM 1310 C CA . SER A 1 170 ? -2.559 11.888 12.484 1.00 86.50 170 SER A CA 1
ATOM 1311 C C . SER A 1 170 ? -4.057 11.965 12.793 1.00 86.50 170 SER A C 1
ATOM 1313 O O . SER A 1 170 ? -4.892 11.702 11.933 1.00 86.50 170 SER A O 1
ATOM 1315 N N . ALA A 1 171 ? -4.405 12.337 14.031 1.00 81.75 171 ALA A N 1
ATOM 1316 C CA . ALA A 1 171 ? -5.780 12.366 14.542 1.00 81.75 171 ALA A CA 1
ATOM 1317 C C . ALA A 1 171 ? -6.389 13.771 14.740 1.00 81.75 171 ALA A C 1
ATOM 1319 O O . ALA A 1 171 ? -7.386 13.867 15.453 1.00 81.75 171 ALA A O 1
ATOM 1320 N N . TYR A 1 172 ? -5.777 14.832 14.196 1.00 70.00 172 TYR A N 1
ATOM 1321 C CA . TYR A 1 172 ? -6.269 16.208 14.370 1.00 70.00 172 TYR A CA 1
ATOM 1322 C C . TYR A 1 172 ? -7.605 16.466 13.665 1.00 70.00 172 TYR A C 1
ATOM 1324 O O . TYR A 1 172 ? -7.917 15.733 12.693 1.00 70.00 172 TYR A O 1
#

Secondary structure (DSSP, 8-state):
--SS-HHHHHHHHHHHT-SEEEEEEEEETTEEESGGG--SS-SEEETTEEEEEEEEEEETTTEEEEEES--SSPPS-SEESSBTTB-TT------HHHHHHHHHHTT-EEEETTTTSS-SSSTHHHHHTT--SEEE-S---SSSHHHHHHHHHHHTT---EEE------S--

Organism: NCBI:txid412755

Foldseek 3Di:
DFDDDLVLVQVVCVVVVHQEEEYAWADAAPDTTCQVQADLDWNDDDDSHTYHYWHWAAEQAQAIKTWASQHDDQDPDSYAHAHGGYHHPGHCPDHLLRNLVVSVVRVTAIERAPPPPRHDPHVVPCQVVVSHQEYAHADPPVPDPRNVVQVVCVVVVRDHHYDHDDPDHDSD

Radius of gyration: 15.73 Å; chains: 1; bounding box: 45×33×42 Å

pLDDT: mean 91.04, std 6.79, range [63.81, 97.25]

Sequence (172 aa):
MHFISPHTAALQAQGEGVNVVNLLASQWGRLFTNVGDIRGRVNVLEEDTIVYVGTENRNHMLGHMSMLGTKGQPVYPMCDGGPGESWLGDPDWMTLADWARENKRKGGVVIRPHYPYCGHTEDPVPILAGLVDALEIGGLRGTDFAVQEWYRYLNCGYRVAVVGGTDKMSAY